Protein AF-A0A1Q6T432-F1 (afdb_monomer)

Sequence (153 aa):
MMTEDKAKAAGKPSLLGRYFQQGWLSKKYYIADGYRQLYSAEDRLLAGTMLYADFLKWGKGQLQVRDYAMPKVDGGSGWDDWQTGIGAENFRRALKKVSAPFVPVLYKIVLEEKEIRAPKGASTRERLYFNDEIKNLLCRALDELVPYYRRRV

Structure (mmCIF, N/CA/C/O backbone):
data_AF-A0A1Q6T432-F1
#
_entry.id   AF-A0A1Q6T432-F1
#
loop_
_atom_site.group_PDB
_atom_site.id
_atom_site.type_symbol
_atom_site.label_atom_id
_atom_site.label_alt_id
_atom_site.label_comp_id
_atom_site.label_asym_id
_atom_site.label_entity_id
_atom_site.label_seq_id
_atom_site.pdbx_PDB_ins_code
_atom_site.Cartn_x
_atom_site.Cartn_y
_atom_site.Cartn_z
_atom_site.occupancy
_atom_site.B_iso_or_equiv
_atom_site.auth_seq_id
_atom_site.auth_comp_id
_atom_site.auth_asym_id
_atom_site.auth_atom_id
_atom_site.pdbx_PDB_model_num
ATOM 1 N N . MET A 1 1 ? -22.914 -17.723 -8.456 1.00 35.84 1 MET A N 1
ATOM 2 C CA . MET A 1 1 ? -21.535 -17.448 -7.999 1.00 35.84 1 MET A CA 1
ATOM 3 C C . MET A 1 1 ? -20.781 -16.885 -9.198 1.00 35.84 1 MET A C 1
ATOM 5 O O . MET A 1 1 ? -20.585 -17.615 -10.157 1.00 35.84 1 MET A O 1
ATOM 9 N N . MET A 1 2 ? -20.519 -15.577 -9.246 1.00 34.06 2 MET A N 1
ATOM 10 C CA . MET A 1 2 ? -19.765 -14.975 -10.356 1.00 34.06 2 MET A CA 1
ATOM 11 C C . MET A 1 2 ? -18.278 -15.143 -10.043 1.00 34.06 2 MET A C 1
ATOM 13 O O . MET A 1 2 ? -17.829 -14.666 -9.004 1.00 34.06 2 MET A O 1
ATOM 17 N N . THR A 1 3 ? -17.547 -15.852 -10.899 1.00 48.75 3 THR A N 1
ATOM 18 C CA . THR A 1 3 ? -16.088 -15.977 -10.824 1.00 48.75 3 THR A CA 1
ATOM 19 C C . THR A 1 3 ? -15.440 -14.600 -10.982 1.00 48.75 3 THR A C 1
ATOM 21 O O . THR A 1 3 ? -15.927 -13.760 -11.743 1.00 48.75 3 THR A O 1
ATOM 24 N N . GLU A 1 4 ? -14.369 -14.355 -10.227 1.00 48.62 4 GLU A N 1
ATOM 25 C CA . GLU A 1 4 ? -13.695 -13.055 -10.071 1.00 48.62 4 GLU A CA 1
ATOM 26 C C . GLU A 1 4 ? -13.269 -12.418 -11.411 1.00 48.62 4 GLU A C 1
ATOM 28 O O . GLU A 1 4 ? -13.244 -11.193 -11.535 1.00 48.62 4 GLU A O 1
ATOM 33 N N . ASP A 1 5 ? -13.089 -13.223 -12.462 1.00 46.00 5 ASP A N 1
ATOM 34 C CA . ASP A 1 5 ? -12.848 -12.770 -13.836 1.00 46.00 5 ASP A CA 1
ATOM 35 C C . ASP A 1 5 ? -13.985 -11.918 -14.440 1.00 46.00 5 ASP A C 1
ATOM 37 O O . ASP A 1 5 ? -13.720 -10.983 -15.197 1.00 46.00 5 ASP A O 1
ATOM 41 N N . LYS A 1 6 ? -15.256 -12.137 -14.063 1.00 40.53 6 LYS A N 1
ATOM 42 C CA . LYS A 1 6 ? -16.382 -11.315 -14.559 1.00 40.53 6 LYS A CA 1
ATOM 43 C C . LYS A 1 6 ? -16.481 -9.943 -13.885 1.00 40.53 6 LYS A C 1
ATOM 45 O O . LYS A 1 6 ? -17.099 -9.039 -14.445 1.00 40.53 6 LYS A O 1
ATOM 50 N N . ALA A 1 7 ? -15.878 -9.750 -12.708 1.00 42.19 7 ALA A N 1
ATOM 51 C CA . ALA A 1 7 ? -15.876 -8.449 -12.033 1.00 42.19 7 ALA A CA 1
ATOM 52 C C . ALA A 1 7 ? -14.943 -7.443 -12.729 1.00 42.19 7 ALA A C 1
ATOM 54 O O . ALA A 1 7 ? -15.269 -6.257 -12.799 1.00 42.19 7 ALA A O 1
ATOM 55 N N . LYS A 1 8 ? -13.840 -7.932 -13.309 1.00 47.41 8 LYS A N 1
ATOM 56 C CA . LYS A 1 8 ? -12.878 -7.134 -14.083 1.00 47.41 8 LYS A CA 1
ATOM 57 C C . LYS A 1 8 ? -13.462 -6.642 -15.415 1.00 47.41 8 LYS A C 1
ATOM 59 O O . LYS A 1 8 ? -13.193 -5.518 -15.820 1.00 47.41 8 LYS A O 1
ATOM 64 N N . ALA A 1 9 ? -14.336 -7.437 -16.041 1.00 44.38 9 ALA A N 1
ATOM 65 C CA . ALA A 1 9 ? -15.059 -7.070 -17.264 1.00 44.38 9 ALA A CA 1
ATOM 66 C C . ALA A 1 9 ? -16.168 -6.013 -17.047 1.00 44.38 9 ALA A C 1
ATOM 68 O O . ALA A 1 9 ? -16.632 -5.406 -18.005 1.00 44.38 9 ALA A O 1
ATOM 69 N N . ALA A 1 10 ? -16.586 -5.766 -15.799 1.00 47.53 10 ALA A N 1
ATOM 70 C CA . ALA A 1 10 ? -17.690 -4.863 -15.458 1.00 47.53 10 ALA A CA 1
ATOM 71 C C . ALA A 1 10 ? -17.253 -3.419 -15.122 1.00 47.53 10 ALA A C 1
ATOM 73 O O . ALA A 1 10 ? -18.038 -2.669 -14.543 1.00 47.53 10 ALA A O 1
ATOM 74 N N . GLY A 1 11 ? -16.001 -3.035 -15.404 1.00 55.19 11 GLY A N 1
ATOM 75 C CA . GLY A 1 11 ? -15.486 -1.686 -15.121 1.00 55.19 11 GLY A CA 1
ATOM 76 C C . GLY A 1 11 ? -15.372 -1.347 -13.628 1.00 55.19 11 GLY A C 1
ATOM 77 O O . GLY A 1 11 ? -15.256 -0.178 -13.265 1.00 55.19 11 GLY A O 1
ATOM 78 N N . LYS A 1 12 ? -15.425 -2.349 -12.738 1.00 62.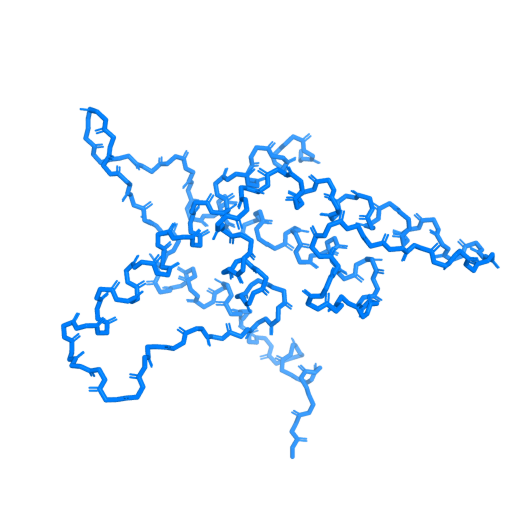94 12 LYS A N 1
ATOM 79 C CA . LYS A 1 12 ? -15.287 -2.119 -11.296 1.00 62.94 12 LYS A CA 1
ATOM 80 C C . LYS A 1 12 ? -13.825 -1.799 -10.964 1.00 62.94 12 LYS A C 1
ATOM 82 O O . LYS A 1 12 ? -12.949 -2.576 -11.345 1.00 62.94 12 LYS A O 1
ATOM 87 N N . PRO A 1 13 ? -13.548 -0.696 -10.244 1.00 74.44 13 PRO A N 1
ATOM 88 C CA . PRO A 1 13 ? -12.189 -0.369 -9.835 1.00 74.44 13 PRO A CA 1
ATOM 89 C C . PRO A 1 13 ? -11.628 -1.465 -8.921 1.00 74.44 13 PRO A C 1
ATOM 91 O O . PRO A 1 13 ? -12.355 -2.006 -8.078 1.00 74.44 13 PRO A O 1
ATOM 94 N N . SER A 1 14 ? -10.332 -1.759 -9.070 1.00 86.12 14 SER A N 1
ATOM 95 C CA . SER A 1 14 ? -9.590 -2.658 -8.174 1.00 86.12 14 SER A CA 1
ATOM 96 C C . SER A 1 14 ? -9.743 -2.223 -6.715 1.00 86.12 14 SER A C 1
ATOM 98 O O . SER A 1 14 ? -10.111 -1.076 -6.428 1.00 86.12 14 SER A O 1
ATOM 100 N N . LEU A 1 15 ? -9.449 -3.107 -5.756 1.00 90.56 15 LEU A N 1
ATOM 101 C CA . LEU A 1 15 ? -9.505 -2.719 -4.338 1.00 90.56 15 LEU A CA 1
ATOM 102 C C . LEU A 1 15 ? -8.636 -1.480 -4.058 1.00 90.56 15 LEU A C 1
ATOM 104 O O . LEU A 1 15 ? -9.098 -0.539 -3.411 1.00 90.56 15 LEU A O 1
ATOM 108 N N . LEU A 1 16 ? -7.428 -1.440 -4.624 1.00 92.38 16 LEU A N 1
ATOM 109 C CA . LEU A 1 16 ? -6.543 -0.282 -4.525 1.00 92.38 16 LEU A CA 1
ATOM 110 C C . LEU A 1 16 ? -7.148 0.974 -5.178 1.00 92.38 16 LEU A C 1
ATOM 112 O O . LEU A 1 16 ? -7.064 2.057 -4.604 1.00 92.38 16 LEU A O 1
ATOM 116 N N . GLY A 1 17 ? -7.813 0.834 -6.330 1.00 91.75 17 GLY A N 1
ATOM 117 C CA . GLY A 1 17 ? -8.529 1.930 -6.987 1.00 91.75 17 GLY A CA 1
ATOM 118 C C . GLY A 1 17 ? -9.682 2.484 -6.142 1.00 91.75 17 GLY A C 1
ATOM 119 O O . GLY A 1 17 ? -9.862 3.697 -6.058 1.00 91.75 17 GLY A O 1
ATOM 120 N N . ARG A 1 18 ? -10.422 1.622 -5.433 1.00 93.25 18 ARG A N 1
ATOM 121 C CA . ARG A 1 18 ? -11.449 2.060 -4.469 1.00 93.25 18 ARG A CA 1
ATOM 122 C C . ARG A 1 18 ? -10.838 2.818 -3.295 1.00 93.25 18 ARG A C 1
ATOM 124 O O . ARG A 1 18 ? -11.367 3.848 -2.892 1.00 93.25 18 ARG A O 1
ATOM 131 N N . TYR A 1 19 ? -9.713 2.349 -2.763 1.00 93.62 19 TYR A N 1
ATOM 132 C CA . TYR A 1 19 ? -8.991 3.049 -1.698 1.00 93.62 19 TYR A CA 1
ATOM 133 C C . TYR A 1 19 ? -8.426 4.395 -2.149 1.00 93.62 19 TYR A C 1
ATOM 135 O O . TYR A 1 19 ? -8.469 5.356 -1.381 1.00 93.62 19 TYR A O 1
ATOM 143 N N . PHE A 1 20 ? -7.976 4.503 -3.398 1.00 93.25 20 PHE A N 1
ATOM 144 C CA . PHE A 1 20 ? -7.621 5.78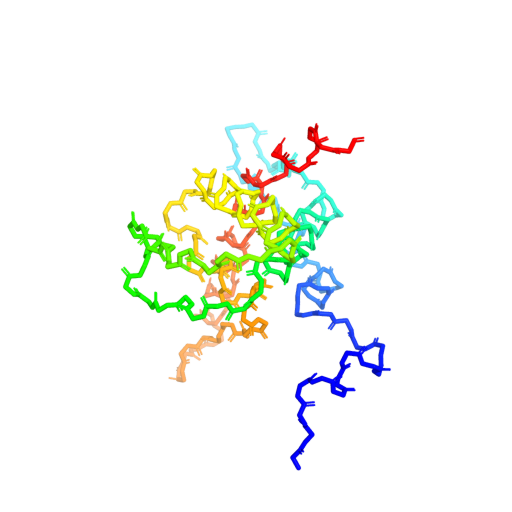5 -3.999 1.00 93.25 20 PHE A CA 1
ATOM 145 C C . PHE A 1 20 ? -8.822 6.745 -4.024 1.00 93.25 20 PHE A C 1
ATOM 147 O O . PHE A 1 20 ? -8.724 7.845 -3.489 1.00 93.25 20 PHE A O 1
ATOM 154 N N . GLN A 1 21 ? -9.980 6.303 -4.528 1.00 92.50 21 GLN A N 1
ATOM 155 C CA . GLN A 1 21 ? -11.212 7.111 -4.557 1.00 92.50 21 GLN A CA 1
ATOM 156 C C . GLN A 1 21 ? -11.687 7.539 -3.158 1.00 92.50 21 GLN A C 1
ATOM 158 O O . GLN A 1 21 ? -12.233 8.624 -2.991 1.00 92.50 21 GLN A O 1
ATOM 163 N N . GLN A 1 22 ? -11.458 6.707 -2.140 1.00 91.44 22 GLN A N 1
ATOM 164 C CA . GLN A 1 22 ? -11.769 7.011 -0.738 1.00 91.44 22 GLN A CA 1
ATOM 165 C C . GLN A 1 22 ? -10.714 7.895 -0.047 1.00 91.44 22 GLN A C 1
ATOM 167 O O . GLN A 1 22 ? -10.822 8.148 1.155 1.00 91.44 22 GLN A O 1
ATOM 172 N N . GLY A 1 23 ? -9.657 8.312 -0.750 1.00 92.00 23 GLY A N 1
ATOM 173 C CA . GLY A 1 23 ? -8.581 9.141 -0.202 1.00 92.00 23 GLY A CA 1
ATOM 174 C C . GLY A 1 23 ? -7.642 8.413 0.764 1.00 92.00 23 GLY A C 1
ATOM 175 O O . GLY A 1 23 ? -6.865 9.057 1.469 1.00 92.00 23 GLY A O 1
ATOM 176 N N . TRP A 1 24 ? -7.669 7.075 0.819 1.00 93.62 24 TRP A N 1
ATOM 177 C CA . TRP A 1 24 ? -6.775 6.307 1.698 1.00 93.62 24 TRP A CA 1
ATOM 178 C C . TRP A 1 24 ? -5.305 6.502 1.326 1.00 93.62 24 TRP A C 1
ATOM 180 O O . TRP A 1 24 ? -4.453 6.501 2.211 1.00 93.62 24 TRP A O 1
ATOM 190 N N . LEU A 1 25 ? -5.017 6.702 0.035 1.00 93.75 25 LEU A N 1
ATOM 191 C CA . LEU A 1 25 ? -3.656 6.865 -0.483 1.00 93.75 25 LEU A CA 1
ATOM 192 C C . LEU A 1 25 ? -3.101 8.287 -0.318 1.00 93.75 25 LEU A C 1
ATOM 194 O O . LEU A 1 25 ? -1.942 8.524 -0.645 1.00 93.75 25 LEU A O 1
ATOM 198 N N . SER A 1 26 ? -3.873 9.226 0.233 1.00 92.12 26 SER A N 1
ATOM 199 C CA . SER A 1 26 ? -3.448 10.618 0.464 1.00 92.12 26 SER A CA 1
ATOM 200 C C . SER A 1 26 ? -2.829 10.837 1.849 1.00 92.12 26 SER A C 1
ATOM 202 O O . SER A 1 26 ? -2.726 11.969 2.324 1.00 92.12 26 SER A O 1
ATOM 204 N N . LYS A 1 27 ? -2.443 9.758 2.545 1.00 87.56 27 LYS A N 1
ATOM 205 C CA . LYS A 1 27 ? -1.930 9.842 3.915 1.00 87.56 27 LYS A CA 1
ATOM 206 C C . LYS A 1 27 ? -0.626 10.643 3.980 1.00 87.56 27 LYS A C 1
ATOM 208 O O . LYS A 1 27 ? 0.327 10.362 3.247 1.00 87.56 27 LYS A O 1
ATOM 213 N N . LYS A 1 28 ? -0.605 11.609 4.901 1.00 87.88 28 LYS A N 1
ATOM 214 C CA . LYS A 1 28 ? 0.567 12.387 5.317 1.00 87.88 28 LYS A CA 1
ATOM 215 C C . LYS A 1 28 ? 1.143 11.779 6.591 1.00 87.88 28 LYS A C 1
ATOM 217 O O . LYS A 1 28 ? 0.390 11.353 7.465 1.00 87.88 28 LYS A O 1
ATOM 222 N N . TYR A 1 29 ? 2.462 11.771 6.704 1.00 82.12 29 TYR A N 1
ATOM 223 C CA . TYR A 1 29 ? 3.165 11.352 7.911 1.00 82.12 29 TYR A CA 1
ATOM 224 C C . TYR A 1 29 ? 3.704 12.568 8.631 1.00 82.12 29 TYR A C 1
ATOM 226 O O . TYR A 1 29 ? 4.155 13.514 7.988 1.00 82.12 29 TYR A O 1
ATOM 234 N N . TYR A 1 30 ? 3.690 12.521 9.956 1.00 77.25 30 TYR A N 1
ATOM 235 C CA . TYR A 1 30 ? 4.458 13.472 10.734 1.00 77.25 30 TYR A CA 1
ATOM 236 C C . TYR A 1 30 ? 5.936 13.084 10.654 1.00 77.25 30 TYR A C 1
ATOM 238 O O . TYR A 1 30 ? 6.319 11.981 11.047 1.00 77.25 30 TYR A O 1
ATOM 246 N N . ILE A 1 31 ? 6.742 13.977 10.096 1.00 74.81 31 ILE A N 1
ATOM 247 C CA . ILE A 1 31 ? 8.204 13.920 10.106 1.00 74.81 31 ILE A CA 1
ATOM 248 C C . ILE A 1 31 ? 8.725 15.130 10.889 1.00 74.81 31 ILE A C 1
ATOM 250 O O . ILE A 1 31 ? 7.929 15.975 11.290 1.00 74.81 31 ILE A O 1
ATOM 254 N N . ALA A 1 32 ? 10.036 15.203 11.135 1.00 70.31 32 ALA A N 1
ATOM 255 C CA . ALA A 1 32 ? 10.655 16.197 12.023 1.00 70.31 32 ALA A CA 1
ATOM 256 C C . ALA A 1 32 ? 10.150 17.646 11.823 1.00 70.31 32 ALA A C 1
ATOM 258 O O . ALA A 1 32 ? 9.946 18.346 12.809 1.00 70.31 32 ALA A O 1
ATOM 259 N N . ASP A 1 33 ? 9.838 18.039 10.581 1.00 76.44 33 ASP A N 1
ATOM 260 C CA . ASP A 1 33 ? 9.405 19.397 10.216 1.00 76.44 33 ASP A CA 1
ATOM 261 C C . ASP A 1 33 ? 7.903 19.514 9.871 1.00 76.44 33 ASP A C 1
ATOM 263 O O . ASP A 1 33 ? 7.472 20.456 9.206 1.00 76.44 33 ASP A O 1
ATOM 267 N N . GLY A 1 34 ? 7.083 18.544 10.290 1.00 79.50 34 GLY A N 1
ATOM 268 C CA . GLY A 1 34 ? 5.626 18.571 10.146 1.00 79.50 34 GLY A CA 1
ATOM 269 C C . GLY A 1 34 ? 5.041 17.467 9.263 1.00 79.50 34 GLY A C 1
ATOM 270 O O . GLY A 1 34 ? 5.672 16.452 8.964 1.00 79.50 34 GLY A O 1
ATOM 271 N N . TYR A 1 35 ? 3.778 17.641 8.863 1.00 78.19 35 TYR A N 1
ATOM 272 C CA . TYR A 1 35 ? 3.056 16.649 8.065 1.00 78.19 35 TYR A CA 1
ATOM 273 C C . TYR A 1 35 ? 3.463 16.699 6.594 1.00 78.19 35 TYR A C 1
ATOM 275 O O . TYR A 1 35 ? 3.077 17.614 5.865 1.00 78.19 35 TYR A O 1
ATOM 283 N N . ARG A 1 36 ? 4.161 15.662 6.127 1.00 78.94 36 ARG A N 1
ATOM 284 C CA . ARG A 1 36 ? 4.574 15.529 4.729 1.00 78.94 36 ARG A CA 1
ATOM 285 C C . ARG A 1 36 ? 4.005 14.272 4.090 1.00 78.94 36 ARG A C 1
ATOM 287 O O . ARG A 1 36 ? 3.925 13.205 4.695 1.00 78.94 36 ARG A O 1
ATOM 294 N N . GLN A 1 37 ? 3.624 14.411 2.830 1.00 83.12 37 GLN A N 1
ATOM 295 C CA . GLN A 1 37 ? 3.357 13.296 1.936 1.00 83.12 37 GLN A CA 1
ATOM 296 C C . GLN A 1 37 ? 4.579 13.136 1.031 1.00 83.12 37 GLN A C 1
ATOM 298 O O . GLN A 1 37 ? 4.961 14.088 0.354 1.00 83.12 37 GLN A O 1
ATOM 303 N N . LEU A 1 38 ? 5.226 11.970 1.080 1.00 84.81 38 LEU A N 1
ATOM 304 C CA . LEU A 1 38 ? 6.442 11.709 0.300 1.00 84.81 38 LEU A CA 1
ATOM 305 C C . LEU A 1 38 ? 6.132 11.573 -1.194 1.00 84.81 38 LEU A C 1
ATOM 307 O O . LEU A 1 38 ? 6.861 12.115 -2.018 1.00 84.81 38 LEU A O 1
ATOM 311 N N . TYR A 1 39 ? 5.022 10.909 -1.520 1.00 91.12 39 TYR A N 1
ATOM 312 C CA . TYR A 1 39 ? 4.552 10.685 -2.885 1.00 91.12 39 TYR A CA 1
ATOM 313 C C . TYR A 1 39 ? 3.048 10.907 -2.989 1.00 91.12 39 TYR A C 1
ATOM 315 O O . TYR A 1 39 ? 2.315 10.646 -2.028 1.00 91.12 39 TYR A O 1
ATOM 323 N N . SER A 1 40 ? 2.581 11.394 -4.141 1.00 93.12 40 SER A N 1
ATOM 324 C CA . SER A 1 40 ? 1.158 11.675 -4.346 1.00 93.12 40 SER A CA 1
ATOM 325 C C . SER A 1 40 ? 0.308 10.398 -4.279 1.00 93.12 40 SER A C 1
ATOM 327 O O . SER A 1 40 ? 0.816 9.273 -4.316 1.00 93.12 40 SER A O 1
ATOM 329 N N . ALA A 1 41 ? -1.011 10.553 -4.148 1.00 94.12 41 ALA A N 1
ATOM 330 C CA . ALA A 1 41 ? -1.913 9.404 -4.152 1.00 94.12 41 ALA A CA 1
ATOM 331 C C . ALA A 1 41 ? -1.873 8.674 -5.510 1.00 94.12 41 ALA A C 1
ATOM 333 O O . ALA A 1 41 ? -1.993 7.451 -5.558 1.00 94.12 41 ALA A O 1
ATOM 334 N N . GLU A 1 42 ? -1.648 9.420 -6.592 1.00 94.50 42 GLU A N 1
ATOM 335 C CA . GLU A 1 42 ? -1.478 8.932 -7.960 1.00 94.50 42 GLU A CA 1
ATOM 336 C C . GLU A 1 42 ? -0.178 8.141 -8.113 1.00 94.50 42 GLU A C 1
ATOM 338 O O . GLU A 1 42 ? -0.204 7.042 -8.662 1.00 94.50 42 GLU A O 1
ATOM 343 N N . ASP A 1 43 ? 0.938 8.644 -7.567 1.00 94.12 43 ASP A N 1
ATOM 344 C CA . ASP A 1 43 ? 2.223 7.935 -7.564 1.00 94.12 43 ASP A CA 1
ATOM 345 C C . ASP A 1 43 ? 2.081 6.569 -6.867 1.00 94.12 43 ASP A C 1
ATOM 347 O O . ASP A 1 43 ? 2.524 5.536 -7.377 1.00 94.12 43 ASP A O 1
ATOM 351 N N . ARG A 1 44 ? 1.402 6.552 -5.713 1.00 95.50 44 ARG A N 1
ATOM 352 C CA . ARG A 1 44 ? 1.122 5.337 -4.932 1.00 95.50 44 ARG A CA 1
ATOM 353 C C . ARG A 1 44 ? 0.205 4.366 -5.680 1.00 95.50 44 ARG A C 1
ATOM 355 O O . ARG A 1 44 ? 0.472 3.163 -5.694 1.00 95.50 44 ARG A O 1
ATOM 362 N N . LEU A 1 45 ? -0.859 4.871 -6.313 1.00 94.88 45 LEU A N 1
ATOM 363 C CA . LEU A 1 45 ? -1.771 4.065 -7.130 1.00 94.88 45 LEU A CA 1
ATOM 364 C C . LEU A 1 45 ? -1.036 3.435 -8.319 1.00 94.88 45 LEU A C 1
ATOM 366 O O . LEU A 1 45 ? -1.207 2.242 -8.582 1.00 94.88 45 LEU A O 1
ATOM 370 N N . LEU A 1 46 ? -0.203 4.214 -9.013 1.00 92.75 46 LEU A N 1
ATOM 371 C CA . LEU A 1 46 ? 0.590 3.746 -10.143 1.00 92.75 46 LEU A CA 1
ATOM 372 C C . LEU A 1 46 ? 1.555 2.639 -9.709 1.00 92.75 46 LEU A C 1
ATOM 374 O O . LEU A 1 46 ? 1.552 1.568 -10.311 1.00 92.75 46 LEU A O 1
ATOM 378 N N . ALA A 1 47 ? 2.313 2.849 -8.628 1.00 94.19 47 ALA A N 1
ATOM 379 C CA . ALA A 1 47 ? 3.253 1.855 -8.110 1.00 94.19 47 ALA A CA 1
ATOM 380 C C . ALA A 1 47 ? 2.563 0.527 -7.753 1.00 94.19 47 ALA A C 1
ATOM 382 O O . ALA A 1 47 ? 3.039 -0.544 -8.133 1.00 94.19 47 ALA A O 1
ATOM 383 N N . GLY A 1 48 ? 1.409 0.582 -7.080 1.00 93.25 48 GLY A N 1
ATOM 384 C CA . GLY A 1 48 ? 0.629 -0.619 -6.770 1.00 93.25 48 GLY A CA 1
ATOM 385 C C . GLY A 1 48 ? 0.061 -1.304 -8.018 1.00 93.25 48 GLY A C 1
ATOM 386 O O . GLY A 1 48 ? 0.078 -2.530 -8.115 1.00 93.25 48 GLY A O 1
ATOM 387 N N . THR A 1 49 ? -0.377 -0.528 -9.011 1.00 91.12 49 THR A N 1
ATOM 388 C CA . THR A 1 49 ? -0.887 -1.059 -10.286 1.00 91.12 49 THR A CA 1
ATOM 389 C C . THR A 1 49 ? 0.216 -1.743 -11.094 1.00 91.12 49 THR A C 1
ATOM 391 O O . THR A 1 49 ? -0.000 -2.827 -11.635 1.00 91.12 49 THR A O 1
ATOM 394 N N . MET A 1 50 ? 1.415 -1.157 -11.140 1.00 90.38 50 MET A N 1
ATOM 395 C CA . MET A 1 50 ? 2.575 -1.751 -11.809 1.00 90.38 50 MET A CA 1
ATOM 396 C C . MET A 1 50 ? 3.048 -3.024 -11.105 1.00 90.38 50 MET A C 1
ATOM 398 O O . MET A 1 50 ? 3.333 -4.011 -11.780 1.00 90.38 50 MET A O 1
ATOM 402 N N . LEU A 1 51 ? 3.047 -3.045 -9.767 1.00 91.12 51 LEU A N 1
ATOM 403 C CA . LEU A 1 51 ? 3.327 -4.260 -9.000 1.00 91.12 51 LEU A CA 1
ATOM 404 C C . LEU A 1 51 ? 2.350 -5.383 -9.341 1.00 91.12 51 LEU A C 1
ATOM 406 O O . LEU A 1 51 ? 2.771 -6.514 -9.575 1.00 91.12 51 LEU A O 1
ATOM 410 N N . TYR A 1 52 ? 1.055 -5.076 -9.388 1.00 87.75 52 TYR A N 1
ATOM 411 C CA . TYR A 1 52 ? 0.043 -6.054 -9.762 1.00 87.75 52 TYR A CA 1
ATOM 412 C C . TYR A 1 52 ? 0.212 -6.529 -11.215 1.00 87.75 52 TYR A C 1
ATOM 414 O O . TYR A 1 52 ? 0.059 -7.714 -11.499 1.00 87.75 52 TYR A O 1
ATOM 422 N N . ALA A 1 53 ? 0.591 -5.642 -12.138 1.00 85.19 53 ALA A N 1
ATOM 423 C CA . ALA A 1 53 ? 0.881 -6.017 -13.520 1.00 85.19 53 ALA A CA 1
ATOM 424 C C . ALA A 1 53 ? 2.097 -6.957 -13.632 1.00 85.19 53 ALA A C 1
ATOM 426 O O . ALA A 1 53 ? 2.030 -7.950 -14.355 1.00 85.19 53 ALA A O 1
ATOM 427 N N . ASP A 1 54 ? 3.184 -6.686 -12.903 1.00 84.88 54 ASP A N 1
ATOM 428 C CA . ASP A 1 54 ? 4.354 -7.572 -12.854 1.00 84.88 54 ASP A CA 1
ATOM 429 C C . ASP A 1 54 ? 4.010 -8.921 -12.189 1.00 84.88 54 ASP A C 1
ATOM 431 O O . ASP A 1 54 ? 4.440 -9.969 -12.669 1.00 84.88 54 ASP A O 1
ATOM 435 N N . PHE A 1 55 ? 3.151 -8.921 -11.162 1.00 83.44 55 PHE A N 1
ATOM 436 C CA . PHE A 1 55 ? 2.610 -10.142 -10.550 1.00 83.44 55 PHE A CA 1
ATOM 437 C C . PHE A 1 55 ? 1.776 -10.984 -11.531 1.00 83.44 55 PHE A C 1
ATOM 439 O O . PHE A 1 55 ? 1.906 -12.207 -11.563 1.00 83.44 55 PHE A O 1
ATOM 446 N N . LEU A 1 56 ? 0.939 -10.353 -12.362 1.00 79.19 56 LEU A N 1
ATOM 447 C CA . LEU A 1 56 ? 0.173 -11.065 -13.389 1.00 79.19 56 LEU A CA 1
ATOM 448 C C . LEU A 1 56 ? 1.083 -11.683 -14.455 1.00 79.19 56 LEU A C 1
ATOM 450 O O . LEU A 1 56 ? 0.842 -12.819 -14.855 1.00 79.19 56 LEU A O 1
ATOM 454 N N . LYS A 1 57 ? 2.140 -10.973 -14.871 1.00 75.12 57 LYS A N 1
ATOM 455 C CA . LYS A 1 57 ? 3.136 -11.476 -15.835 1.00 75.12 57 LYS A CA 1
ATOM 456 C C . LYS A 1 57 ? 3.947 -12.651 -15.295 1.00 75.12 57 LYS A C 1
ATOM 458 O O . LYS A 1 57 ? 4.341 -13.510 -16.067 1.00 75.12 57 LYS A O 1
ATOM 463 N N . TRP A 1 58 ? 4.178 -12.705 -13.984 1.00 70.94 58 TRP A N 1
ATOM 464 C CA . TRP A 1 58 ? 4.795 -13.862 -13.333 1.00 70.94 58 TRP A CA 1
ATOM 465 C C . TRP A 1 58 ? 3.906 -15.123 -13.375 1.00 70.94 58 TRP A C 1
ATOM 467 O O . TRP A 1 58 ? 4.408 -16.232 -13.231 1.00 70.94 58 TRP A O 1
ATOM 477 N N . GLY A 1 59 ? 2.598 -14.973 -13.611 1.00 61.03 59 GLY A N 1
ATOM 478 C CA . GLY A 1 59 ? 1.699 -16.096 -13.864 1.00 61.03 59 GLY A CA 1
ATOM 479 C C . GLY A 1 59 ? 1.149 -16.766 -12.607 1.00 61.03 59 GLY A C 1
ATOM 480 O O . GLY A 1 59 ? 1.240 -17.978 -12.515 1.00 61.03 59 GLY A O 1
ATOM 481 N N . LYS A 1 60 ? 0.580 -16.008 -11.646 1.00 56.97 60 LYS A N 1
ATOM 482 C CA . LYS A 1 60 ? -0.209 -16.473 -10.461 1.00 56.97 60 LYS A CA 1
ATOM 483 C C . LYS A 1 60 ? 0.310 -17.741 -9.728 1.00 56.97 60 LYS A C 1
ATOM 485 O O . LYS A 1 60 ? -0.456 -18.382 -9.006 1.00 56.97 60 LYS A O 1
ATOM 490 N N . GLY A 1 61 ? 1.568 -18.133 -9.907 1.00 45.47 61 GLY A N 1
ATOM 491 C CA . GLY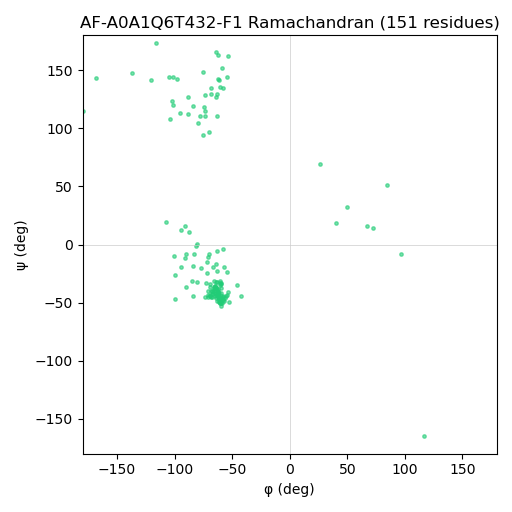 A 1 61 ? 2.061 -19.460 -9.557 1.00 45.47 61 GLY A CA 1
ATOM 492 C C . GLY A 1 61 ? 2.240 -19.580 -8.057 1.00 45.47 61 GLY A C 1
ATOM 493 O O . GLY A 1 61 ? 3.258 -19.147 -7.542 1.00 45.47 61 GLY A O 1
ATOM 494 N N . GLN A 1 62 ? 1.219 -20.105 -7.374 1.00 45.19 62 GLN A N 1
ATOM 495 C CA . GLN A 1 62 ? 1.230 -20.592 -5.988 1.00 45.19 62 GLN A CA 1
ATOM 496 C C . GLN A 1 62 ? 2.291 -19.944 -5.078 1.00 45.19 62 GLN A C 1
ATOM 498 O O . GLN A 1 62 ? 3.224 -20.604 -4.635 1.00 45.19 62 GLN A O 1
ATOM 503 N N . LEU A 1 63 ? 2.131 -18.661 -4.745 1.00 45.97 63 LEU A N 1
ATOM 504 C CA . LEU A 1 63 ? 2.842 -18.086 -3.601 1.00 45.97 63 LEU A CA 1
ATOM 505 C C . LEU A 1 63 ? 2.223 -18.695 -2.340 1.00 45.97 63 LEU A C 1
ATOM 507 O O . LEU A 1 63 ? 1.158 -18.263 -1.887 1.00 45.97 63 LEU A O 1
ATOM 511 N N . GLN A 1 64 ? 2.846 -19.743 -1.799 1.00 36.44 64 GLN A N 1
ATOM 512 C CA . GLN A 1 64 ? 2.473 -20.217 -0.479 1.00 36.44 64 GLN A CA 1
ATOM 513 C C . GLN A 1 64 ? 3.037 -19.248 0.559 1.00 36.44 64 GLN A C 1
ATOM 515 O O . GLN A 1 64 ? 4.111 -18.673 0.413 1.00 36.44 64 GLN A O 1
ATOM 520 N N . VAL A 1 65 ? 2.324 -19.106 1.673 1.00 39.09 65 VAL A N 1
ATOM 521 C CA . VAL A 1 65 ? 2.692 -18.277 2.839 1.00 39.09 65 VAL A CA 1
ATOM 522 C C . VAL A 1 65 ? 4.055 -18.691 3.448 1.00 39.09 65 VAL A C 1
ATOM 524 O O . VAL A 1 65 ? 4.557 -18.049 4.358 1.00 39.09 65 VAL A O 1
ATOM 527 N N . ARG A 1 66 ? 4.705 -19.753 2.955 1.00 33.56 66 ARG A N 1
ATOM 528 C CA . ARG A 1 66 ? 6.073 -20.143 3.329 1.00 33.56 66 ARG A CA 1
ATOM 529 C C . ARG A 1 66 ? 7.177 -19.547 2.444 1.00 33.56 66 ARG A C 1
ATOM 531 O O . ARG A 1 66 ? 8.333 -19.593 2.850 1.00 33.56 66 ARG A O 1
ATOM 538 N N . ASP A 1 67 ? 6.850 -18.939 1.304 1.00 39.34 67 ASP A N 1
ATOM 539 C CA . ASP A 1 67 ? 7.832 -18.484 0.304 1.00 39.34 67 ASP A CA 1
ATOM 540 C C . ASP A 1 67 ? 8.376 -17.067 0.546 1.00 39.34 67 ASP A C 1
ATOM 542 O O . ASP A 1 67 ? 9.095 -16.523 -0.295 1.00 39.34 67 ASP A O 1
ATOM 546 N N . TYR A 1 68 ? 8.101 -16.466 1.713 1.00 41.66 68 TYR A N 1
ATOM 547 C CA . TYR A 1 68 ? 8.630 -15.145 2.089 1.00 41.66 68 TYR A CA 1
ATOM 548 C C . TYR A 1 68 ? 10.169 -15.072 2.063 1.00 41.66 68 TYR A C 1
ATOM 550 O O . TYR A 1 68 ? 10.718 -13.975 1.987 1.00 41.66 68 TYR A O 1
ATOM 558 N N . ALA A 1 69 ? 10.862 -16.219 2.108 1.00 36.28 69 ALA A N 1
ATOM 559 C CA . ALA A 1 69 ? 12.321 -16.299 2.122 1.00 36.28 69 ALA A CA 1
ATOM 560 C C . ALA A 1 69 ? 12.968 -16.614 0.757 1.00 36.28 69 ALA A C 1
ATOM 562 O O . ALA A 1 69 ? 14.112 -16.222 0.552 1.00 36.28 69 ALA A O 1
ATOM 563 N N . MET A 1 70 ? 12.283 -17.293 -0.175 1.00 38.00 70 MET A N 1
ATOM 564 C CA . MET A 1 70 ? 12.792 -17.617 -1.521 1.00 38.00 70 MET A CA 1
ATOM 565 C C . MET A 1 70 ? 11.728 -18.396 -2.316 1.00 38.00 70 MET A C 1
ATOM 567 O O . MET A 1 70 ? 11.458 -19.544 -1.969 1.00 38.00 70 MET A O 1
ATOM 571 N N . PRO A 1 71 ? 11.173 -17.853 -3.414 1.00 39.75 71 PRO A N 1
ATOM 572 C CA . PRO A 1 71 ? 10.359 -18.646 -4.331 1.00 39.75 71 PRO A CA 1
ATOM 573 C C . PRO A 1 71 ? 11.278 -19.571 -5.147 1.00 39.75 71 PRO A C 1
ATOM 575 O O . PRO A 1 71 ? 12.108 -19.079 -5.918 1.00 39.75 71 PRO A O 1
ATOM 578 N N . LYS A 1 72 ? 11.163 -20.897 -4.984 1.00 37.16 72 LYS A N 1
ATOM 579 C CA . LYS A 1 72 ? 11.827 -21.864 -5.878 1.00 37.16 72 LYS A CA 1
ATOM 580 C C . LYS A 1 72 ? 11.179 -21.810 -7.265 1.00 37.16 72 LYS A C 1
ATOM 582 O O . LYS A 1 72 ? 9.960 -21.759 -7.381 1.00 37.16 72 LYS A O 1
ATOM 587 N N . VAL A 1 73 ? 12.013 -21.788 -8.303 1.00 45.88 73 VAL A N 1
ATOM 588 C CA . VAL A 1 73 ? 11.597 -21.826 -9.710 1.00 45.88 73 VAL A CA 1
ATOM 589 C C . VAL A 1 73 ? 11.855 -23.229 -10.225 1.00 45.88 73 VAL A C 1
ATOM 591 O O . VAL A 1 73 ? 13.014 -23.588 -10.419 1.00 45.88 73 VAL A O 1
ATOM 594 N N . ASP A 1 74 ? 10.797 -24.004 -10.445 1.00 37.38 74 ASP A N 1
ATOM 595 C CA . ASP A 1 74 ? 10.888 -25.177 -11.310 1.00 37.38 74 ASP A CA 1
ATOM 596 C C . ASP A 1 74 ? 10.811 -24.671 -12.755 1.00 37.38 74 ASP A C 1
ATOM 598 O O . ASP A 1 74 ? 9.771 -24.202 -13.218 1.00 37.38 74 ASP A O 1
ATOM 602 N N . GLY A 1 75 ? 11.966 -24.659 -13.424 1.00 36.25 75 GLY A N 1
ATOM 603 C CA . GLY A 1 75 ? 12.117 -24.204 -14.803 1.00 36.25 75 GLY A CA 1
ATOM 604 C C . GLY A 1 75 ? 11.547 -25.221 -15.786 1.00 36.25 75 GLY A C 1
ATOM 605 O O . GLY A 1 75 ? 12.113 -26.300 -15.962 1.00 36.25 75 GLY A O 1
ATOM 606 N N . GLY A 1 76 ? 10.440 -24.866 -16.437 1.00 30.20 76 GLY A N 1
ATOM 607 C CA . GLY A 1 76 ? 9.889 -25.591 -17.577 1.00 30.20 76 GLY A CA 1
ATOM 608 C C . GLY A 1 76 ? 10.374 -24.961 -18.879 1.00 30.20 76 GLY A C 1
ATOM 609 O O . GLY A 1 76 ? 10.022 -23.831 -19.193 1.00 30.20 76 GLY A O 1
ATOM 610 N N . SER A 1 77 ? 11.186 -25.689 -19.643 1.00 40.78 77 SER A N 1
ATOM 611 C CA . SER A 1 77 ? 11.753 -25.239 -20.916 1.00 40.78 77 SER A CA 1
ATOM 612 C C . SER A 1 77 ? 10.673 -24.980 -21.976 1.00 40.78 77 SER A C 1
ATOM 614 O O . SER A 1 77 ? 10.092 -25.920 -22.517 1.00 40.78 77 SER A O 1
ATOM 616 N N . GLY A 1 78 ? 10.456 -23.716 -22.328 1.00 34.22 78 GLY A N 1
ATOM 617 C CA . GLY A 1 78 ? 9.630 -23.306 -23.460 1.00 34.22 78 GLY A CA 1
A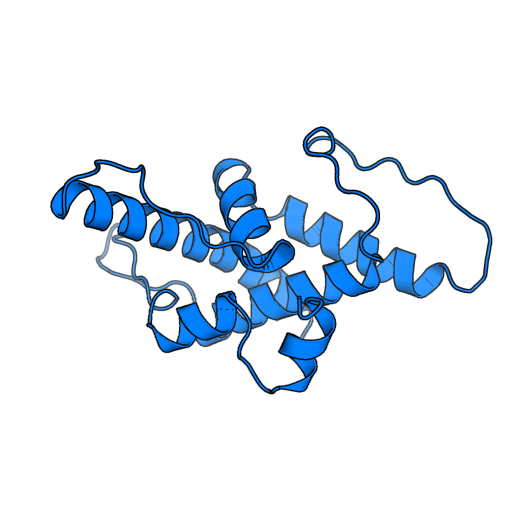TOM 618 C C . GLY A 1 78 ? 9.834 -21.823 -23.739 1.00 34.22 78 GLY A C 1
ATOM 619 O O . GLY A 1 78 ? 10.013 -21.034 -22.822 1.00 34.22 78 GLY A O 1
ATOM 620 N N . TRP A 1 79 ? 9.829 -21.411 -25.001 1.00 35.12 79 TRP A N 1
ATOM 621 C CA . TRP A 1 79 ? 10.040 -20.010 -25.392 1.00 35.12 79 TRP A CA 1
ATOM 622 C C . TRP A 1 79 ? 8.944 -19.040 -24.878 1.00 35.12 79 TRP A C 1
ATOM 624 O O . TRP A 1 79 ? 9.118 -17.826 -24.968 1.00 35.12 79 TRP A O 1
ATOM 634 N N . ASP A 1 80 ? 7.879 -19.559 -24.253 1.00 42.06 80 ASP A N 1
ATOM 635 C CA . ASP A 1 80 ? 6.873 -18.825 -23.462 1.00 42.06 80 ASP A CA 1
ATOM 636 C C . ASP A 1 80 ? 7.403 -18.282 -22.110 1.00 42.06 80 ASP A C 1
ATOM 638 O O . ASP A 1 80 ? 6.740 -17.493 -21.435 1.00 42.06 80 ASP A O 1
ATOM 642 N N . ASP A 1 81 ? 8.620 -18.662 -21.710 1.00 49.41 81 ASP A N 1
ATOM 643 C CA . ASP A 1 81 ? 9.176 -18.427 -20.370 1.00 49.41 81 ASP A CA 1
ATOM 644 C C . ASP A 1 81 ? 9.953 -17.094 -20.233 1.00 49.41 81 ASP A C 1
ATOM 646 O O . ASP A 1 81 ? 10.293 -16.662 -19.132 1.00 49.41 81 ASP A O 1
ATOM 650 N N . TRP A 1 82 ? 10.208 -16.363 -21.330 1.00 41.06 82 TRP A N 1
ATOM 651 C CA . TRP A 1 82 ? 10.995 -15.115 -21.278 1.00 41.06 82 TRP A CA 1
ATOM 652 C C . TRP A 1 82 ? 10.228 -13.934 -20.660 1.00 41.06 82 TRP A C 1
ATOM 654 O O . TRP A 1 82 ? 10.759 -13.208 -19.814 1.00 41.06 82 TRP A O 1
ATOM 664 N N . GLN A 1 83 ? 8.961 -13.730 -21.050 1.00 45.78 83 GLN A N 1
ATOM 665 C CA . GLN A 1 83 ? 8.115 -12.685 -20.451 1.00 45.78 83 GLN A CA 1
ATOM 666 C C . GLN A 1 83 ? 7.745 -13.023 -19.004 1.00 45.78 83 GLN A C 1
ATOM 668 O O . GLN A 1 83 ? 7.733 -12.126 -18.154 1.00 45.78 83 GLN A O 1
ATOM 673 N N . THR A 1 84 ? 7.527 -14.310 -18.722 1.00 52.59 84 THR A N 1
ATOM 674 C CA . THR A 1 84 ? 7.337 -14.847 -17.372 1.00 52.59 84 THR A CA 1
ATOM 675 C C . THR A 1 84 ? 8.578 -14.601 -16.520 1.00 52.59 84 THR A C 1
ATOM 677 O O . THR A 1 84 ? 8.457 -14.058 -15.425 1.00 52.59 84 THR A O 1
ATOM 680 N N . GLY A 1 85 ? 9.780 -14.859 -17.046 1.00 60.59 85 GLY A N 1
ATOM 681 C CA . GLY A 1 85 ? 11.057 -14.604 -16.378 1.00 60.59 85 GLY A CA 1
ATOM 682 C C . GLY A 1 85 ? 11.306 -13.126 -16.060 1.00 60.59 85 GLY A C 1
ATOM 683 O O . GLY A 1 85 ? 11.669 -12.793 -14.931 1.00 60.59 85 GLY A O 1
ATOM 684 N N . ILE A 1 86 ? 11.046 -12.212 -17.004 1.00 64.69 86 ILE A N 1
ATOM 685 C CA . ILE A 1 86 ? 11.202 -10.763 -16.776 1.00 64.69 86 ILE A CA 1
ATOM 686 C C . ILE A 1 86 ? 10.145 -10.232 -15.797 1.00 64.69 86 ILE A C 1
ATOM 688 O O . ILE A 1 86 ? 10.473 -9.450 -14.903 1.00 64.69 86 ILE A O 1
ATOM 692 N N . GLY A 1 87 ? 8.881 -10.644 -15.941 1.00 65.75 87 GLY A N 1
ATOM 693 C CA . GLY A 1 87 ? 7.802 -10.277 -15.018 1.00 65.75 87 GLY A CA 1
ATOM 694 C C . GLY A 1 87 ? 8.070 -10.772 -13.595 1.00 65.75 87 GLY A C 1
ATOM 695 O O .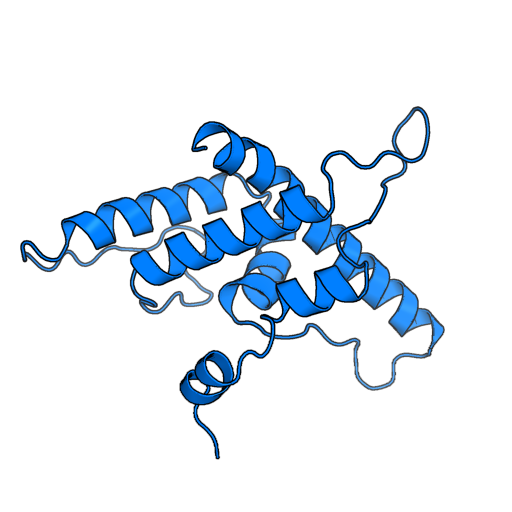 GLY A 1 87 ? 7.994 -9.990 -12.647 1.00 65.75 87 GLY A O 1
ATOM 696 N N . ALA A 1 88 ? 8.487 -12.034 -13.461 1.00 67.12 88 ALA A N 1
ATOM 697 C CA . ALA A 1 88 ? 8.894 -12.654 -12.201 1.00 67.12 88 ALA A CA 1
ATOM 698 C C . ALA A 1 88 ? 10.035 -11.896 -11.528 1.00 67.12 88 ALA A C 1
ATOM 700 O O . ALA A 1 88 ? 9.983 -11.606 -10.332 1.00 67.12 88 ALA A O 1
ATOM 701 N N . GLU A 1 89 ? 11.079 -11.579 -12.292 1.00 76.75 89 GLU A N 1
ATOM 702 C CA . GLU A 1 89 ? 12.265 -10.917 -11.768 1.00 76.75 89 GLU A CA 1
ATOM 703 C C . GLU A 1 89 ? 11.949 -9.484 -11.334 1.00 76.75 89 GLU A C 1
ATOM 705 O O . GLU A 1 89 ? 12.381 -9.052 -10.265 1.00 76.75 89 GLU A O 1
ATOM 710 N N . ASN A 1 90 ? 11.130 -8.761 -12.100 1.00 82.31 90 ASN A N 1
ATOM 711 C CA . ASN A 1 90 ? 10.672 -7.427 -11.723 1.00 82.31 90 ASN A CA 1
ATOM 712 C C . ASN A 1 90 ? 9.813 -7.453 -10.456 1.00 82.31 90 ASN A C 1
ATOM 714 O O . ASN A 1 90 ? 10.065 -6.683 -9.529 1.00 82.31 90 ASN A O 1
ATOM 718 N N . PHE A 1 91 ? 8.865 -8.387 -10.368 1.00 84.81 91 PHE A N 1
ATOM 719 C CA . PHE A 1 91 ? 8.031 -8.563 -9.183 1.00 84.81 91 PHE A CA 1
ATOM 720 C C . PHE A 1 91 ? 8.870 -8.900 -7.938 1.00 84.81 91 PHE A C 1
ATOM 722 O O . PHE A 1 91 ? 8.729 -8.262 -6.893 1.00 84.81 91 PHE A O 1
ATOM 729 N N . ARG A 1 92 ? 9.819 -9.839 -8.049 1.00 82.06 92 ARG A N 1
ATOM 730 C CA . ARG A 1 92 ? 10.734 -10.199 -6.950 1.00 82.06 92 ARG A CA 1
ATOM 731 C C . ARG A 1 92 ? 11.626 -9.037 -6.540 1.00 82.06 92 ARG A C 1
ATOM 733 O O . ARG A 1 92 ? 11.821 -8.806 -5.348 1.00 82.06 92 ARG A O 1
ATOM 740 N N . ARG A 1 93 ? 12.179 -8.297 -7.505 1.00 87.25 93 ARG A N 1
ATOM 741 C CA . ARG A 1 93 ? 12.997 -7.107 -7.234 1.00 87.25 93 ARG A CA 1
ATOM 742 C C . ARG A 1 93 ? 12.189 -6.028 -6.534 1.00 87.25 93 ARG A C 1
ATOM 744 O O . ARG A 1 93 ? 12.719 -5.433 -5.601 1.00 87.25 93 ARG A O 1
ATOM 751 N N . ALA A 1 94 ? 10.940 -5.812 -6.942 1.00 88.38 94 ALA A N 1
ATOM 752 C CA . ALA A 1 94 ? 10.030 -4.882 -6.290 1.00 88.38 94 ALA A CA 1
ATOM 753 C C . ALA A 1 94 ? 9.758 -5.296 -4.839 1.00 88.38 94 ALA A C 1
ATOM 755 O O . ALA A 1 94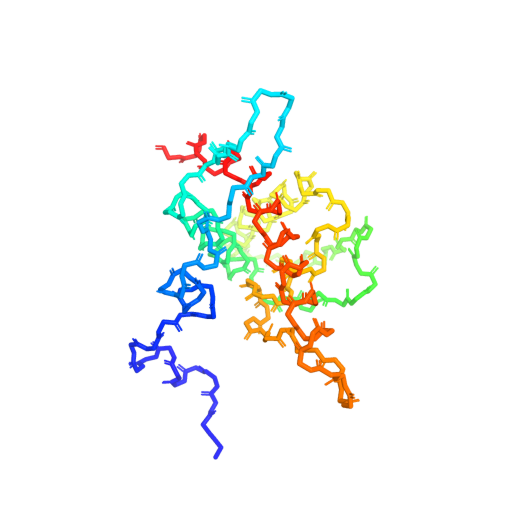 ? 9.941 -4.485 -3.936 1.00 88.38 94 ALA A O 1
ATOM 756 N N . LEU A 1 95 ? 9.420 -6.567 -4.590 1.00 86.75 95 LEU A N 1
ATOM 757 C CA . LEU A 1 95 ? 9.196 -7.071 -3.231 1.00 86.75 95 LEU A CA 1
ATOM 758 C C . LEU A 1 95 ? 10.434 -6.935 -2.337 1.00 86.75 95 LEU A C 1
ATOM 760 O O . LEU A 1 95 ? 10.298 -6.566 -1.178 1.00 86.75 95 LEU A O 1
ATOM 764 N N . LYS A 1 96 ? 11.645 -7.141 -2.873 1.00 87.31 96 LYS A N 1
ATOM 765 C CA . LYS A 1 96 ? 12.903 -6.916 -2.134 1.00 87.31 96 LYS A CA 1
ATOM 766 C C . LYS A 1 96 ? 13.138 -5.453 -1.737 1.00 87.31 96 LYS A C 1
ATOM 768 O O . LYS A 1 96 ? 14.017 -5.197 -0.919 1.00 87.31 96 LYS A O 1
ATOM 773 N N . LYS A 1 97 ? 12.428 -4.488 -2.336 1.00 90.75 97 LYS A N 1
ATOM 774 C CA . LYS A 1 97 ? 12.484 -3.074 -1.926 1.00 90.75 97 LYS A CA 1
ATOM 775 C C . LYS A 1 97 ? 11.552 -2.755 -0.769 1.00 90.75 97 LYS A C 1
ATOM 777 O O . LYS A 1 97 ? 11.759 -1.731 -0.131 1.00 90.75 97 LYS A O 1
ATOM 782 N N . VAL A 1 98 ? 10.566 -3.612 -0.513 1.00 90.31 98 VAL A N 1
ATOM 783 C CA . VAL A 1 98 ? 9.571 -3.390 0.529 1.00 90.31 98 VAL A CA 1
ATOM 784 C C . VAL A 1 98 ? 10.077 -3.966 1.843 1.00 90.31 98 VAL A C 1
ATOM 786 O O . VAL A 1 98 ? 10.439 -5.140 1.932 1.00 90.31 98 VAL A O 1
ATOM 789 N N . SER A 1 99 ? 10.077 -3.145 2.882 1.00 88.75 99 SER A N 1
ATOM 790 C CA . SER A 1 99 ? 10.386 -3.545 4.243 1.00 88.75 99 SER A CA 1
ATOM 791 C C . SER A 1 99 ? 9.425 -4.645 4.700 1.00 88.75 99 SER A C 1
ATOM 793 O O . SER A 1 99 ? 8.204 -4.539 4.553 1.00 88.75 99 SER A O 1
ATOM 795 N N . ALA A 1 100 ? 9.978 -5.688 5.327 1.00 87.62 100 ALA A N 1
ATOM 796 C CA . ALA A 1 100 ? 9.245 -6.858 5.820 1.00 87.62 100 ALA A CA 1
ATOM 797 C C . ALA A 1 100 ? 7.902 -6.564 6.534 1.00 87.62 100 ALA A C 1
ATOM 799 O O . ALA A 1 100 ? 6.927 -7.247 6.212 1.00 87.62 100 ALA A O 1
ATOM 800 N N . PRO A 1 101 ? 7.772 -5.566 7.440 1.00 88.56 101 PRO A N 1
ATOM 801 C CA . PRO A 1 101 ? 6.495 -5.285 8.110 1.00 88.56 101 PRO A CA 1
ATOM 802 C C . PRO A 1 101 ? 5.364 -4.836 7.172 1.00 88.56 101 PRO A C 1
ATOM 804 O O . PRO A 1 101 ? 4.193 -4.980 7.520 1.00 88.56 101 PRO A O 1
ATOM 807 N N . PHE A 1 102 ? 5.675 -4.299 5.990 1.00 90.94 102 PHE A N 1
ATOM 808 C CA . PHE A 1 102 ? 4.674 -3.748 5.071 1.00 90.94 102 PHE A CA 1
ATOM 809 C C . PHE A 1 102 ? 4.210 -4.758 4.012 1.00 90.94 102 PHE A C 1
ATOM 811 O O . PHE A 1 102 ? 3.118 -4.619 3.451 1.00 90.94 102 PHE A O 1
ATOM 818 N N . VAL A 1 103 ? 5.002 -5.812 3.779 1.00 87.38 103 VAL A N 1
ATOM 819 C CA . VAL A 1 103 ? 4.720 -6.868 2.793 1.00 87.38 103 VAL A CA 1
ATOM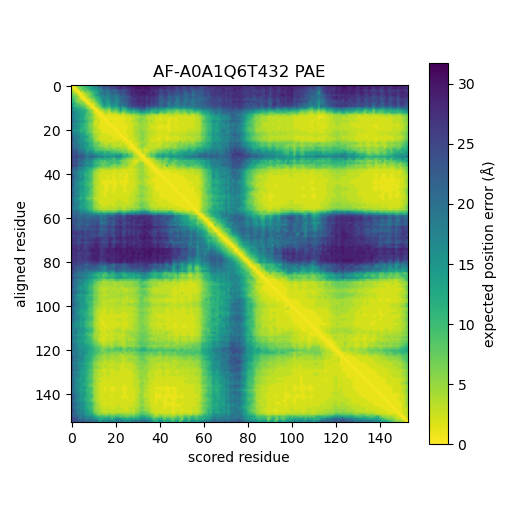 820 C C . VAL A 1 103 ? 3.348 -7.530 3.002 1.00 87.38 103 VAL A C 1
ATOM 822 O O . VAL A 1 103 ? 2.630 -7.677 2.011 1.00 87.38 103 VAL A O 1
ATOM 825 N N . PRO A 1 104 ? 2.907 -7.892 4.228 1.00 89.12 104 PRO A N 1
ATOM 826 C CA . PRO A 1 104 ? 1.613 -8.551 4.413 1.00 89.12 104 PRO A CA 1
ATOM 827 C C . PRO A 1 104 ? 0.425 -7.700 3.950 1.00 89.12 104 PRO A C 1
ATOM 829 O O . PRO A 1 104 ? -0.489 -8.212 3.303 1.00 89.12 104 PRO A O 1
ATOM 832 N N . VAL A 1 105 ? 0.443 -6.396 4.245 1.00 92.25 105 VAL A N 1
ATOM 833 C CA . VAL A 1 105 ? -0.631 -5.465 3.865 1.00 92.25 105 VAL A CA 1
ATOM 834 C C . VAL A 1 105 ? -0.652 -5.257 2.354 1.00 92.25 105 VAL A C 1
ATOM 836 O O . VAL A 1 105 ? -1.717 -5.324 1.739 1.00 92.25 105 VAL A O 1
ATOM 839 N N . LEU A 1 106 ? 0.525 -5.074 1.752 1.00 90.94 106 LEU A N 1
ATOM 840 C CA . LEU A 1 106 ? 0.684 -4.962 0.305 1.00 90.94 106 LEU A CA 1
ATOM 841 C C . LEU A 1 106 ? 0.151 -6.212 -0.410 1.00 90.94 106 LEU A C 1
ATOM 843 O O . LEU A 1 106 ? -0.641 -6.095 -1.340 1.00 90.94 106 LEU A O 1
ATOM 847 N N . TYR A 1 107 ? 0.526 -7.403 0.060 1.00 87.12 107 TYR A N 1
ATOM 848 C CA . TYR A 1 107 ? 0.091 -8.671 -0.523 1.00 87.12 107 TYR A CA 1
ATOM 849 C C . TYR A 1 107 ? -1.432 -8.824 -0.462 1.00 87.12 107 TYR A C 1
ATOM 851 O O . TYR A 1 107 ? -2.079 -9.068 -1.480 1.00 87.12 107 TYR A O 1
ATOM 859 N N . LYS A 1 108 ? -2.024 -8.614 0.719 1.00 87.81 108 LYS A N 1
ATOM 860 C CA . LYS A 1 108 ? -3.472 -8.746 0.919 1.00 87.81 108 LYS A CA 1
ATOM 861 C C . LYS A 1 108 ? -4.271 -7.765 0.067 1.00 87.81 108 LYS A C 1
ATOM 863 O O . LYS A 1 108 ? -5.226 -8.174 -0.582 1.00 87.81 108 LYS A O 1
ATOM 868 N N . ILE A 1 109 ? -3.886 -6.493 0.046 1.00 89.19 109 ILE A N 1
ATOM 869 C CA . ILE A 1 109 ? -4.693 -5.448 -0.594 1.00 89.19 109 ILE A CA 1
ATOM 870 C C . ILE A 1 109 ? -4.426 -5.362 -2.099 1.00 89.19 109 ILE A C 1
ATOM 872 O O . ILE A 1 109 ? -5.371 -5.224 -2.873 1.00 89.19 109 ILE A O 1
ATOM 876 N N . VAL A 1 110 ? -3.158 -5.413 -2.517 1.00 88.19 110 VAL A N 1
ATOM 877 C CA . VAL A 1 110 ? -2.759 -5.156 -3.911 1.00 88.19 110 VAL A CA 1
ATOM 878 C C . VAL A 1 110 ? -2.754 -6.430 -4.747 1.00 88.19 110 VAL A C 1
ATOM 880 O O . VAL A 1 110 ? -3.122 -6.371 -5.915 1.00 88.19 110 VAL A O 1
ATOM 883 N N . LEU A 1 111 ? -2.360 -7.574 -4.177 1.00 86.50 111 LEU A N 1
ATOM 884 C CA . LEU A 1 111 ? -2.201 -8.820 -4.938 1.00 86.50 111 LEU A CA 1
ATOM 885 C C . LEU A 1 111 ? -3.401 -9.759 -4.795 1.00 86.50 111 LEU A C 1
ATOM 887 O O . LEU A 1 111 ? -3.902 -10.253 -5.801 1.00 86.50 111 LEU A O 1
ATOM 891 N N . GLU A 1 112 ? -3.888 -9.978 -3.569 1.00 85.38 112 GLU A N 1
ATOM 892 C CA . GLU A 1 112 ? -5.083 -10.801 -3.312 1.00 85.38 112 GLU A CA 1
ATOM 893 C C . GLU A 1 112 ? -6.407 -10.032 -3.486 1.00 85.38 112 GLU A C 1
ATOM 895 O O . GLU A 1 112 ? -7.470 -10.636 -3.383 1.00 85.38 112 GLU A O 1
ATOM 900 N N . GLU A 1 113 ? -6.367 -8.708 -3.680 1.00 85.62 113 GLU A N 1
ATOM 901 C CA . GLU A 1 113 ? -7.552 -7.829 -3.697 1.00 85.62 113 GLU A CA 1
ATOM 902 C C . GLU A 1 113 ? -8.494 -8.027 -2.488 1.00 85.62 113 GLU A C 1
ATOM 904 O O . GLU A 1 113 ? -9.714 -7.839 -2.564 1.00 85.62 113 GLU A O 1
ATOM 909 N N . LYS A 1 114 ? -7.919 -8.379 -1.333 1.00 87.81 114 LYS A N 1
ATOM 910 C CA . LYS A 1 114 ? -8.631 -8.712 -0.103 1.00 87.81 114 LYS A CA 1
ATOM 911 C C . LYS A 1 114 ? -8.595 -7.561 0.897 1.00 87.81 114 LYS A C 1
ATOM 913 O O . LYS A 1 114 ? -7.544 -7.112 1.348 1.00 87.81 114 LYS A O 1
ATOM 918 N N . GLU A 1 115 ? -9.784 -7.134 1.308 1.00 87.94 115 GLU A N 1
ATOM 919 C CA . GLU A 1 115 ? -9.960 -6.121 2.346 1.00 87.94 115 GLU A CA 1
ATOM 920 C C . GLU A 1 115 ? -9.522 -6.651 3.720 1.00 87.94 115 GLU A C 1
ATOM 922 O O . GLU A 1 115 ? -9.973 -7.711 4.170 1.00 87.94 115 GLU A O 1
ATOM 927 N N . ILE A 1 116 ? -8.675 -5.887 4.414 1.00 88.44 116 ILE A N 1
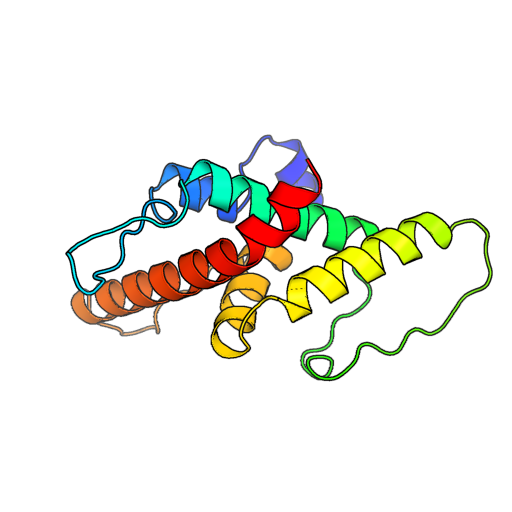ATOM 928 C CA . ILE A 1 116 ? -8.294 -6.167 5.799 1.00 88.44 116 ILE A CA 1
ATOM 929 C C . ILE A 1 116 ? -9.313 -5.489 6.712 1.00 88.44 116 ILE A C 1
ATOM 931 O O . ILE A 1 116 ? -9.396 -4.265 6.771 1.00 88.44 116 ILE A O 1
ATOM 935 N N . ARG A 1 117 ? -10.106 -6.297 7.419 1.00 88.31 117 ARG A N 1
ATOM 936 C CA . ARG A 1 117 ? -11.179 -5.814 8.292 1.00 88.31 117 ARG A CA 1
ATOM 937 C C . ARG A 1 117 ? -10.756 -5.848 9.750 1.00 88.31 117 ARG A C 1
ATOM 939 O O . ARG A 1 117 ? -10.081 -6.781 10.180 1.00 88.31 117 ARG A O 1
ATOM 946 N N . ALA A 1 118 ? -11.221 -4.857 10.501 1.00 88.69 118 ALA A N 1
ATOM 947 C CA . ALA A 1 118 ? -11.071 -4.835 11.947 1.00 88.69 118 ALA A CA 1
ATOM 948 C C . ALA A 1 118 ? -11.724 -6.079 12.598 1.00 88.69 118 ALA A C 1
ATOM 950 O O . ALA A 1 118 ? -12.700 -6.614 12.052 1.00 88.69 118 ALA A O 1
ATOM 951 N N . PRO A 1 119 ? -11.228 -6.529 13.766 1.00 89.56 119 PRO A N 1
ATOM 952 C CA . PRO A 1 119 ? -11.782 -7.673 14.483 1.00 89.56 119 PRO A CA 1
ATOM 953 C C . PRO A 1 119 ? -13.284 -7.539 14.763 1.00 89.56 119 PRO A C 1
ATOM 955 O O . PRO A 1 119 ? -13.795 -6.454 15.063 1.00 89.56 119 PRO A O 1
ATOM 958 N N . LYS A 1 120 ? -14.004 -8.665 14.705 1.00 88.06 120 LYS A N 1
ATOM 959 C CA . LYS A 1 120 ? -15.416 -8.712 15.108 1.00 88.06 120 LYS A CA 1
ATOM 960 C C . LYS A 1 120 ? -15.507 -8.396 16.604 1.00 88.06 120 LYS A C 1
ATOM 962 O O . LYS A 1 120 ? -14.821 -9.026 17.396 1.00 88.06 120 LYS A O 1
ATOM 967 N N . GLY A 1 121 ? -16.339 -7.424 16.970 1.00 88.00 121 GLY A N 1
ATOM 968 C CA . GLY A 1 121 ? -16.482 -6.958 18.357 1.00 88.00 121 GLY A CA 1
ATOM 969 C C . GLY A 1 121 ? -15.667 -5.711 18.709 1.00 88.00 121 GLY A C 1
ATOM 970 O O . GLY A 1 121 ? -15.914 -5.129 19.757 1.00 88.00 121 GLY A O 1
ATOM 971 N N . ALA A 1 122 ? -14.779 -5.237 17.825 1.00 88.75 122 ALA A N 1
ATOM 972 C CA . ALA A 1 122 ? -14.079 -3.970 18.031 1.00 88.75 122 ALA A CA 1
ATOM 973 C C . ALA A 1 122 ? -15.072 -2.798 18.115 1.00 88.75 122 ALA A C 1
ATOM 975 O O . ALA A 1 122 ? -15.991 -2.688 17.285 1.00 88.75 122 ALA A O 1
ATOM 976 N N . SER A 1 123 ? -14.851 -1.913 19.084 1.00 93.06 123 SER A N 1
ATOM 977 C CA . SER A 1 123 ? -15.551 -0.639 19.240 1.00 93.06 123 SER A CA 1
ATOM 978 C C . SER A 1 123 ? -15.309 0.282 18.042 1.00 93.06 123 SER A C 1
ATOM 980 O O . SER A 1 123 ? -14.364 0.110 17.268 1.00 93.06 123 SER A O 1
ATOM 982 N N . THR A 1 124 ? -16.140 1.315 17.888 1.00 92.12 124 THR A N 1
ATOM 983 C CA . THR A 1 124 ? -15.967 2.322 16.826 1.00 92.12 124 THR A CA 1
ATOM 984 C C . THR A 1 124 ? -14.568 2.938 16.852 1.00 92.12 124 THR A C 1
ATOM 986 O O . THR A 1 124 ? -13.945 3.100 15.804 1.00 92.12 124 THR A O 1
ATOM 989 N N . ARG A 1 125 ? -14.041 3.224 18.048 1.00 92.31 125 ARG A N 1
ATOM 990 C CA . ARG A 1 125 ? -12.714 3.820 18.227 1.00 92.31 125 ARG A CA 1
ATOM 991 C C . ARG A 1 125 ? -11.595 2.865 17.809 1.00 92.31 125 ARG A C 1
ATOM 993 O O . ARG A 1 125 ? -10.701 3.268 17.073 1.00 92.31 125 ARG A O 1
ATOM 1000 N N . GLU A 1 126 ? -11.664 1.601 18.212 1.00 92.25 126 GLU A N 1
ATOM 1001 C CA . GLU A 1 126 ? -10.676 0.586 17.817 1.00 92.25 126 GLU A CA 1
ATOM 1002 C C . GLU A 1 126 ? -10.685 0.339 16.308 1.00 92.25 126 GLU A C 1
ATOM 1004 O O . GLU A 1 126 ? -9.626 0.203 15.701 1.00 92.25 126 GLU A O 1
ATOM 1009 N N . ARG A 1 127 ? -11.863 0.356 15.670 1.00 91.62 127 ARG A N 1
ATOM 1010 C CA . ARG A 1 127 ? -11.971 0.253 14.205 1.00 91.62 127 ARG A CA 1
ATOM 1011 C C . ARG A 1 127 ? -11.305 1.423 13.495 1.00 91.62 127 ARG A C 1
ATOM 1013 O O . ARG A 1 127 ? -10.670 1.215 12.465 1.00 91.62 127 ARG A O 1
ATOM 1020 N N . LEU A 1 128 ? -11.448 2.640 14.024 1.00 90.94 128 LEU A N 1
ATOM 1021 C CA . LEU A 1 128 ? -10.795 3.821 13.462 1.00 90.94 128 LEU A CA 1
ATOM 1022 C C . LEU A 1 128 ? -9.272 3.701 13.544 1.00 90.94 128 LEU A C 1
ATOM 1024 O O . LEU A 1 128 ? -8.616 3.874 12.521 1.00 90.94 128 LEU A O 1
ATOM 1028 N N . TYR A 1 129 ? -8.723 3.337 14.708 1.00 92.62 129 TYR A N 1
ATOM 1029 C CA . TYR A 1 129 ? -7.279 3.131 14.860 1.00 92.62 129 TYR A CA 1
ATOM 1030 C C . TYR A 1 129 ? -6.758 1.997 13.978 1.00 92.62 129 TYR A C 1
ATOM 1032 O O . TYR A 1 129 ? -5.745 2.161 13.307 1.00 92.62 129 TYR A O 1
ATOM 1040 N N . PHE A 1 130 ? -7.479 0.877 13.919 1.00 93.44 130 PHE A N 1
ATOM 1041 C CA . PHE A 1 130 ? -7.120 -0.246 13.061 1.00 93.44 130 PHE A CA 1
ATOM 1042 C C . PHE A 1 130 ? -7.054 0.174 11.589 1.00 93.44 130 PHE A C 1
ATOM 1044 O O . PHE A 1 130 ? -6.058 -0.066 10.913 1.00 93.44 130 PHE A O 1
ATOM 1051 N N . ASN A 1 131 ? -8.093 0.848 11.091 1.00 91.75 131 ASN A N 1
ATOM 1052 C CA . ASN A 1 131 ? -8.125 1.313 9.708 1.00 91.75 131 ASN A CA 1
ATOM 1053 C C . ASN A 1 131 ? -7.030 2.349 9.429 1.00 91.75 131 ASN A C 1
ATOM 1055 O O . ASN A 1 131 ? -6.450 2.344 8.345 1.00 91.75 131 ASN A O 1
ATOM 1059 N N . ASP A 1 132 ? -6.743 3.237 10.381 1.00 91.62 132 ASP A N 1
ATOM 1060 C CA . ASP A 1 132 ? -5.680 4.230 10.243 1.00 91.62 132 ASP A CA 1
ATOM 1061 C C . ASP A 1 132 ? -4.287 3.588 10.154 1.00 91.62 132 ASP A C 1
ATOM 1063 O O . ASP A 1 132 ? -3.453 4.031 9.355 1.00 91.62 132 ASP A O 1
ATOM 1067 N N . GLU A 1 133 ? -4.074 2.505 10.902 1.00 92.38 133 GLU A N 1
ATOM 1068 C CA . GLU A 1 133 ? -2.841 1.726 10.867 1.00 92.38 133 GLU A CA 1
ATOM 1069 C C . GLU A 1 133 ? -2.703 0.935 9.562 1.00 92.38 133 GLU A C 1
ATOM 1071 O O . GLU A 1 133 ? -1.662 0.999 8.911 1.00 92.38 133 GLU A O 1
ATOM 1076 N N . ILE A 1 134 ? -3.768 0.284 9.080 1.00 93.69 134 ILE A N 1
ATOM 1077 C CA . ILE A 1 134 ? -3.740 -0.371 7.761 1.00 93.69 134 ILE A CA 1
ATOM 1078 C C . ILE A 1 134 ? -3.452 0.643 6.645 1.00 93.69 134 ILE A C 1
ATOM 1080 O O . ILE A 1 134 ? -2.635 0.368 5.764 1.00 93.69 134 ILE A O 1
ATOM 1084 N N . LYS A 1 135 ? -4.052 1.842 6.697 1.00 93.31 135 LYS A N 1
ATOM 1085 C CA . LYS A 1 135 ? -3.735 2.941 5.766 1.00 93.31 135 LYS A CA 1
ATOM 1086 C C . LYS A 1 135 ? -2.266 3.349 5.845 1.00 93.31 135 LYS A C 1
ATOM 1088 O O . LYS A 1 135 ? -1.642 3.566 4.809 1.00 93.31 135 LYS A O 1
ATOM 1093 N N . ASN A 1 136 ? -1.727 3.477 7.060 1.00 92.50 136 ASN A N 1
ATOM 1094 C CA . ASN A 1 136 ? -0.333 3.843 7.310 1.00 92.50 136 ASN A CA 1
ATOM 1095 C C . ASN A 1 136 ? 0.620 2.819 6.680 1.00 92.50 136 ASN A C 1
ATOM 1097 O O . ASN A 1 136 ? 1.457 3.198 5.859 1.00 92.50 136 ASN A O 1
ATOM 1101 N N . LEU A 1 137 ? 0.428 1.535 6.994 1.00 94.06 137 LEU A N 1
ATOM 1102 C CA . LEU A 1 137 ? 1.231 0.426 6.478 1.00 94.06 137 LEU A CA 1
ATOM 1103 C C . LEU A 1 137 ? 1.149 0.325 4.953 1.00 94.06 137 LEU A C 1
ATOM 1105 O O . LEU A 1 137 ? 2.183 0.224 4.298 1.00 94.06 137 LEU A O 1
ATOM 1109 N N . LEU A 1 138 ? -0.055 0.419 4.378 1.00 95.19 138 LEU A N 1
ATOM 1110 C CA . LEU A 1 138 ? -0.243 0.377 2.927 1.00 95.19 138 LEU A CA 1
ATOM 1111 C C . LEU A 1 138 ? 0.496 1.526 2.236 1.00 95.19 138 LEU A C 1
ATOM 1113 O O . LEU A 1 138 ? 1.240 1.294 1.288 1.00 95.19 138 LEU A O 1
ATOM 1117 N N . CYS A 1 139 ? 0.313 2.762 2.705 1.00 95.00 139 CYS A N 1
ATOM 1118 C CA . CYS A 1 139 ? 0.951 3.918 2.082 1.00 95.00 139 CYS A CA 1
ATOM 1119 C C . CYS A 1 139 ? 2.482 3.857 2.205 1.00 95.00 139 CYS A C 1
ATOM 1121 O O . CYS A 1 139 ? 3.164 4.214 1.251 1.00 95.00 139 CYS A O 1
ATOM 1123 N N . ARG A 1 140 ? 3.024 3.334 3.318 1.00 93.25 140 ARG A N 1
ATOM 1124 C CA . ARG A 1 140 ? 4.475 3.142 3.482 1.00 93.25 140 ARG A CA 1
ATOM 1125 C C . ARG A 1 140 ? 5.013 2.072 2.536 1.00 93.25 140 ARG A C 1
ATOM 1127 O O . ARG A 1 140 ? 6.038 2.293 1.904 1.00 93.25 140 ARG A O 1
ATOM 1134 N N . ALA A 1 141 ? 4.287 0.960 2.385 1.00 94.25 141 ALA A N 1
ATOM 1135 C CA . ALA A 1 141 ? 4.629 -0.082 1.418 1.00 94.25 141 ALA A CA 1
ATOM 1136 C C . ALA A 1 141 ? 4.718 0.488 -0.005 1.00 94.25 141 ALA A C 1
ATOM 1138 O O . ALA A 1 141 ? 5.659 0.212 -0.743 1.00 94.25 141 ALA A O 1
ATOM 1139 N N . LEU A 1 142 ? 3.722 1.294 -0.388 1.00 95.62 142 LEU A N 1
ATOM 1140 C CA . LEU A 1 142 ? 3.665 1.909 -1.711 1.00 95.62 142 LEU A CA 1
ATOM 1141 C C . LEU A 1 142 ? 4.770 2.956 -1.886 1.00 95.62 142 LEU A C 1
ATOM 1143 O O . LEU A 1 142 ? 5.395 2.978 -2.941 1.00 95.62 142 LEU A O 1
ATOM 1147 N N . ASP A 1 143 ? 5.074 3.758 -0.864 1.00 94.75 143 ASP A N 1
ATOM 1148 C CA . ASP A 1 143 ? 6.161 4.744 -0.910 1.00 94.75 143 ASP A CA 1
ATOM 1149 C C . ASP A 1 143 ? 7.535 4.103 -1.162 1.00 94.75 143 ASP A C 1
ATOM 1151 O O . ASP A 1 143 ? 8.357 4.687 -1.865 1.00 94.75 143 ASP A O 1
ATOM 1155 N N . GLU A 1 144 ? 7.786 2.893 -0.656 1.00 94.00 144 GLU A N 1
ATOM 1156 C CA . GLU A 1 144 ? 9.020 2.141 -0.940 1.00 94.00 144 GLU A CA 1
ATOM 1157 C C . GLU A 1 144 ? 9.068 1.589 -2.377 1.00 94.00 144 GLU A C 1
ATOM 1159 O O . GLU A 1 144 ? 10.146 1.398 -2.947 1.00 94.00 144 GLU A O 1
ATOM 1164 N N . LEU A 1 145 ? 7.904 1.387 -3.001 1.00 94.25 145 LEU A N 1
ATOM 1165 C CA . LEU A 1 145 ? 7.783 0.942 -4.389 1.00 94.25 145 LEU A CA 1
ATOM 1166 C C . LEU A 1 145 ? 7.862 2.089 -5.400 1.00 94.25 145 LEU A C 1
ATOM 1168 O O . LEU A 1 145 ? 8.355 1.878 -6.511 1.00 94.25 145 LEU A O 1
ATOM 1172 N N . VAL A 1 146 ? 7.408 3.296 -5.045 1.00 94.50 146 VAL A N 1
ATOM 1173 C CA . VAL A 1 146 ? 7.383 4.447 -5.966 1.00 94.50 146 VAL A CA 1
ATOM 1174 C C . VAL A 1 146 ? 8.756 4.713 -6.611 1.00 94.50 146 VAL A C 1
ATOM 1176 O O . VAL A 1 146 ? 8.806 4.785 -7.839 1.00 94.50 146 VAL A O 1
ATOM 1179 N N . PRO A 1 147 ? 9.891 4.789 -5.881 1.00 93.69 147 PRO A N 1
ATOM 1180 C CA . PRO A 1 147 ? 11.207 4.988 -6.493 1.00 93.69 147 PRO A CA 1
ATOM 1181 C C . PRO A 1 147 ? 11.609 3.886 -7.470 1.00 93.69 147 PRO A C 1
ATOM 1183 O O . PRO A 1 147 ? 12.350 4.151 -8.415 1.00 93.69 147 PRO A O 1
ATOM 1186 N N . TYR A 1 148 ? 11.187 2.646 -7.216 1.00 91.69 148 TYR A N 1
ATOM 1187 C CA . TYR A 1 148 ? 11.518 1.506 -8.064 1.00 91.69 148 TYR A CA 1
ATOM 1188 C C . TYR A 1 148 ? 10.777 1.589 -9.400 1.00 91.69 148 TYR A C 1
ATOM 1190 O O . TYR A 1 148 ? 11.388 1.417 -10.454 1.00 91.69 148 TYR A O 1
ATOM 1198 N N . TYR A 1 149 ? 9.485 1.914 -9.360 1.00 90.06 149 TYR A N 1
ATOM 1199 C CA . TYR A 1 149 ? 8.658 2.001 -10.559 1.00 90.06 149 TYR A CA 1
ATOM 1200 C C . TYR A 1 149 ? 8.823 3.315 -11.323 1.00 90.06 149 TYR A C 1
ATOM 1202 O O . TYR A 1 149 ? 8.808 3.287 -12.548 1.00 90.06 149 TYR A O 1
ATOM 1210 N N . ARG A 1 150 ? 9.094 4.440 -10.648 1.00 86.94 150 ARG A N 1
ATOM 1211 C CA . ARG A 1 150 ? 9.403 5.715 -11.319 1.00 86.94 150 ARG A CA 1
ATOM 1212 C C . ARG A 1 150 ? 10.642 5.652 -12.203 1.00 86.94 150 ARG A C 1
ATOM 1214 O O . ARG A 1 150 ? 10.658 6.295 -13.234 1.00 86.94 150 ARG A O 1
ATOM 1221 N N . ARG A 1 151 ? 11.670 4.886 -11.825 1.00 76.88 151 ARG A N 1
ATOM 1222 C CA . ARG A 1 151 ? 12.889 4.723 -12.646 1.00 76.88 151 ARG A CA 1
ATOM 1223 C C . ARG A 1 151 ? 12.667 3.897 -13.916 1.00 76.88 151 ARG A C 1
ATOM 1225 O O . ARG A 1 151 ? 13.587 3.780 -14.716 1.00 76.88 151 ARG A O 1
ATOM 1232 N N . ARG A 1 152 ? 11.509 3.245 -14.045 1.00 63.97 152 ARG A N 1
ATOM 1233 C CA . ARG A 1 152 ? 11.153 2.390 -15.186 1.00 63.97 152 ARG A CA 1
ATOM 1234 C C . ARG A 1 152 ? 10.229 3.086 -16.189 1.00 63.97 152 ARG A C 1
ATOM 1236 O O . ARG A 1 152 ? 9.984 2.495 -17.237 1.00 63.97 152 ARG A O 1
ATOM 1243 N N . VAL A 1 153 ? 9.693 4.256 -15.836 1.00 54.28 153 VAL A N 1
ATOM 1244 C CA . VAL A 1 153 ? 8.912 5.140 -16.717 1.00 54.28 153 VAL A CA 1
ATOM 1245 C C . VAL A 1 153 ? 9.872 6.128 -17.358 1.00 54.28 153 VAL A C 1
ATOM 1247 O O . VAL A 1 153 ? 9.738 6.338 -18.579 1.00 54.28 153 VAL A O 1
#

Secondary structure (DSSP, 8-state):
---THHHHTTTPPPHHHHHHHTTGGG--EEETTEEE-SS-HHHHHHHHHHHHHHHHHHT-----TTGGG--------STTHHHHHHHHHHHHHHHTTS-GGGHHHHIIIIIS----PPPTT--HHHHHHHHHHHHHHHHHHHHHHHHHHHTT-

Mean predicted aligned error: 10.41 Å

Foldseek 3Di:
DDDPVVVVVVPDDFLLRVCLVVCLLVAFDQDPVGTDDLDHSVLLSVLLVVLQVLVVQLPVPDPDPPCPPHDDDPDDDDPSCPSNVVSVVLNVVLLVLFDPVLVVLSCQCRHVSHDDADDDPDDPVSRVVVSNVSSVSSNSRSSSRSVVVVVVD

pLDDT: mean 76.34, std 20.66, range [30.2, 95.62]

Radius of gyration: 16.91 Å; Cα contacts (8 Å, |Δi|>4): 140; chains: 1; bounding box: 34×45×45 Å

Solvent-accessible surface area (backbone atoms only — not comparable to full-atom values): 8973 Å² total; per-residue (Å²): 136,84,58,73,74,62,49,63,76,66,75,55,69,52,56,56,51,48,37,47,78,70,50,48,43,63,65,62,43,81,49,101,93,42,78,46,59,94,61,54,41,63,51,34,51,50,27,43,51,51,48,38,51,23,42,56,42,40,52,80,68,78,83,52,94,78,39,88,83,60,76,84,78,87,85,70,94,52,91,78,42,58,62,29,50,52,18,37,49,52,34,52,54,50,54,72,52,36,58,77,90,23,47,63,53,42,43,34,33,55,68,67,55,40,85,88,73,67,64,90,87,58,50,76,67,55,38,51,54,46,52,52,48,52,37,50,40,38,46,52,32,24,58,46,35,29,68,63,50,60,78,73,110

Nearest PDB structures (foldseek):
  3ipi-assembly1_A-2  TM=2.166E-01  e=4.889E+00  Methanosarcina mazei

=== Feature glossary ===
Feature key, reading from the visual/contextual features back to the raw sequence:

Rendered structure images. Six rendered views show the 3D structure from the faces of a cube — i.e. along ±x, ±y, ±z. Rendering representation is drawn randomly per protein from cartoon (secondary-structure ribbons), sticks (backbone bonds), or molecular surface; coloring is either N→C rainbow (blue at the N-terminus through red at the C-terminus) or one color per chain.

Contact-map, Ramachandran, and PAE plots. The contact map is a binary N×N matrix image: pixel (i, j) is dark where Cα_i and Cα_j are within 8 Å and |i−j|>4. Because the |i−j|>4 filter removes local helical contacts, off-diagonal stripes parallel to the main diagonal indicate parallel β-sheets; stripes perpendicular to it indicate antiparallel β-sheets. The Ramachandran plot scatters every residue's (φ, ψ) pair against the sterically allowed regions. The PAE heatmap renders the predicted-aligned-error matrix.

InterPro / GO / CATH / organism. Database cross-references. InterPro integrates a dozen domain/family signature databases into unified entries with residue-range hits. GO terms attach function/process/location labels with evidence codes. CATH codes position the fold in a four-level structural taxonomy. Organism is the NCBI-taxonomy species name.

Nearest PDB structures. The Foldseek neighbor list gives the closest experimentally determined structures in the PDB, ranked by structural alignment. TM-score near 1 means near-identical fold; near 0.3 means only rough topology match. This is how one finds what a novel AlphaFold prediction most resembles in the solved-structure universe.

Predicted aligned error. PAE(i, j) answers: if I align the predicted and true structures on residue i, how far off (in Å) do I expect residue j to be? A block-diagonal PAE matrix with low values on the blocks and high values off-diagonal is the signature of a multi-domain protein with confidently predicted domains but uncertain inter-domain orientation.

Solvent-accessible surface area. Accessible surface area quantifies burial. A residue with SASA near zero is packed into the hydrophobic core; one with SASA >100 Å² sits on the surface. Computed here via the Shrake–Rupley numerical algorithm with a 1.4 Å probe.

B-factor. B-factor (Debye–Waller factor) reflects atomic displacement in the crystal lattice. It is an experimental observable (units Å²), not a prediction; low values mean the atom is pinned down, high values mean it moves or is heterogeneous across the crystal.

pLDDT. For AlphaFold models, the B-factor field carries pLDDT — the model's own estimate of local accuracy on a 0–100 scale. Regions with pLDDT<50 should be treated as essentially unmodeled; they often correspond to intrinsically disordered segments.

Backbone torsions (φ/ψ). φ (phi) and ψ (psi) are the two rotatable backbone dihedrals per residue: φ is the C(i-1)–N–Cα–C torsion, ψ is the N–Cα–C–N(i+1) torsion, both in degrees on (−180°, 180°]. α-helical residues cluster near (−60°, −45°); β-strand residues near (−120°, +130°). A Ramachandran plot is simply a scatter of (φ, ψ) for every residue.

Radius of gyration, Cα contacts, bounding box. Radius of gyration (Rg) is the root-mean-square distance of Cα atoms from their centroid — a single number for overall size and compactness. A globular domain of N residues has Rg ≈ 2.2·N^0.38 Å; an extended or disordered chain has a much larger Rg. The Cα contact count is the number of residue pairs whose Cα atoms are within 8 Å and are more than four positions apart in sequence — a standard proxy for tertiary packing density. The bounding box is the smallest axis-aligned box enclosing all Cα atoms.

Secondary structure (3-state, P-SEA). Three-state secondary structure (P-SEA) collapses the eight DSSP classes into helix (a), strand (b), and coil (c). P-SEA assigns these from Cα geometry alone — distances and angles — without requiring backbone oxygens, so it works on any Cα trace.

Secondary structure (8-state, DSSP). DSSP 8-state secondary structure assigns each residue one of H (α-helix), G (3₁₀-helix), I (π-helix), E (extended β-strand), B (isolated β-bridge), T (hydrogen-bonded turn), S (bend), or '-' (coil). The assignment is computed from backbone hydrogen-bond geometry via the Kabsch–Sander algorithm.

Foldseek 3Di. A 3Di character summarizes, for each residue, the relative orientation of the Cα frame of its nearest spatial neighbor. Because it encodes fold topology rather than chemistry, 3Di alignments detect remote structural similarity that sequence alignment misses.

mmCIF coordinates. The mmCIF block holds the 3D Cartesian coordinates of each backbone atom (N, Cα, C, O) in ångströms. mmCIF is the PDB's canonical archive format — a tagged-loop text representation of the atomic model.

Sequence. Sequence gives the chain of amino acids in standard one-letter code (A=alanine, C=cysteine, …, Y=tyrosine), read N→C. It is the only feature that is directly encoded by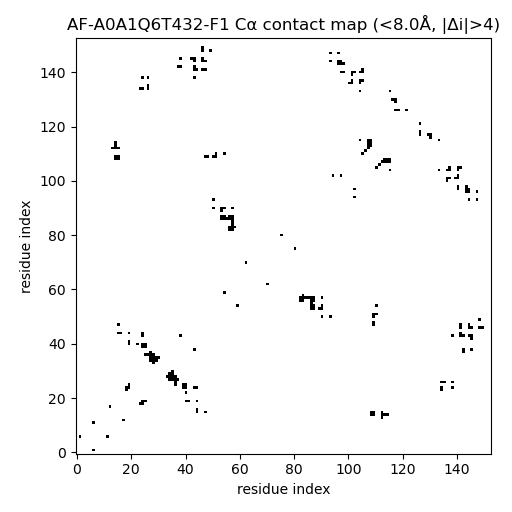 the gene; all structural features are derived from the folded form of this sequence.